Protein AF-A0A737GE85-F1 (afdb_monomer)

Structure (mmCIF, N/CA/C/O backbone):
data_AF-A0A737GE85-F1
#
_entry.id   AF-A0A737GE85-F1
#
loop_
_atom_site.group_PDB
_atom_site.id
_atom_site.type_symbol
_atom_site.label_atom_id
_atom_site.label_alt_id
_atom_site.label_comp_id
_atom_site.label_asym_id
_atom_site.label_entity_id
_atom_site.label_seq_id
_atom_site.pdbx_PDB_ins_code
_atom_site.Cartn_x
_atom_site.Cartn_y
_atom_site.Cartn_z
_atom_site.occupancy
_atom_site.B_iso_or_equiv
_atom_site.auth_seq_id
_atom_site.auth_comp_id
_atom_site.auth_asym_id
_atom_site.auth_atom_id
_atom_site.pdbx_PDB_model_num
ATOM 1 N N . SER A 1 1 ? -2.412 4.155 -21.224 1.00 55.00 1 SER A N 1
ATOM 2 C CA . SER A 1 1 ? -3.049 4.935 -20.148 1.00 55.00 1 SER A CA 1
ATOM 3 C C . SER A 1 1 ? -4.296 4.193 -19.714 1.00 55.00 1 SER A C 1
ATOM 5 O O . SER A 1 1 ? -5.110 3.860 -20.567 1.00 55.00 1 SER A O 1
ATOM 7 N N . GLY A 1 2 ? -4.387 3.845 -18.429 1.00 75.12 2 GLY A N 1
ATOM 8 C CA . GLY A 1 2 ? -5.613 3.303 -17.837 1.00 75.12 2 GLY A CA 1
ATOM 9 C C . GLY A 1 2 ? -6.662 4.404 -17.609 1.00 75.12 2 GLY A C 1
ATOM 10 O O . GLY A 1 2 ? -6.368 5.574 -17.878 1.00 75.12 2 GLY A O 1
ATOM 11 N N . PRO A 1 3 ? -7.862 4.051 -17.122 1.00 88.12 3 PRO A N 1
ATOM 12 C CA . PRO A 1 3 ? -8.964 4.996 -16.906 1.00 88.12 3 PRO A CA 1
ATOM 13 C C . PRO A 1 3 ? -8.613 6.157 -15.955 1.00 88.12 3 PRO A C 1
ATOM 15 O O . PRO A 1 3 ? -9.194 7.232 -16.062 1.00 88.12 3 PRO A O 1
ATOM 18 N N . ASP A 1 4 ? -7.618 5.971 -15.091 1.00 88.44 4 ASP A N 1
ATOM 19 C CA . ASP A 1 4 ? -7.213 6.917 -14.043 1.00 88.44 4 ASP A CA 1
ATOM 20 C C . ASP A 1 4 ? -6.238 8.004 -14.539 1.00 88.44 4 ASP A C 1
ATOM 22 O O . ASP A 1 4 ? -5.945 8.960 -13.824 1.00 88.44 4 ASP A O 1
ATOM 26 N N . GLY A 1 5 ? -5.688 7.866 -15.752 1.00 92.56 5 GLY A N 1
ATOM 27 C CA . GLY A 1 5 ? -4.765 8.849 -16.340 1.00 92.56 5 GLY A CA 1
ATOM 28 C C . GLY A 1 5 ? -3.375 8.942 -15.688 1.00 92.56 5 GLY A C 1
ATOM 29 O O . GLY A 1 5 ? -2.572 9.779 -16.097 1.00 92.56 5 GLY A O 1
ATOM 30 N N . LEU A 1 6 ? -3.061 8.087 -14.710 1.00 94.44 6 LEU A N 1
ATOM 31 C CA . LEU A 1 6 ? -1.767 8.060 -14.023 1.00 94.44 6 LEU A CA 1
ATOM 32 C C . LEU A 1 6 ? -0.683 7.351 -14.849 1.00 94.44 6 LEU A C 1
ATOM 34 O O . LEU A 1 6 ? -0.956 6.404 -15.595 1.00 94.44 6 LEU A O 1
ATOM 38 N N . ALA A 1 7 ? 0.567 7.790 -14.684 1.00 93.75 7 ALA A N 1
ATOM 39 C CA . ALA A 1 7 ? 1.723 7.067 -15.203 1.00 93.75 7 ALA A CA 1
ATOM 40 C C . ALA A 1 7 ? 2.109 5.951 -14.225 1.00 93.75 7 ALA A C 1
ATOM 42 O O . ALA A 1 7 ? 2.225 6.205 -13.026 1.00 93.75 7 ALA A O 1
ATOM 43 N N . SER A 1 8 ? 2.336 4.738 -14.732 1.00 94.19 8 SER A N 1
ATOM 44 C CA . SER A 1 8 ? 2.705 3.579 -13.919 1.00 94.19 8 SER A CA 1
ATOM 45 C C . SER A 1 8 ? 3.837 2.766 -14.543 1.00 94.19 8 SER A C 1
ATOM 47 O O . SER A 1 8 ? 3.950 2.662 -15.766 1.00 94.19 8 SER A O 1
ATOM 49 N N . ILE A 1 9 ? 4.700 2.206 -13.692 1.00 95.38 9 ILE A N 1
ATOM 50 C CA . ILE A 1 9 ? 5.804 1.313 -14.082 1.00 95.38 9 ILE A CA 1
ATOM 51 C C . ILE A 1 9 ? 5.868 0.171 -13.066 1.00 95.38 9 ILE A C 1
ATOM 53 O O . ILE A 1 9 ? 5.669 0.392 -11.876 1.00 95.38 9 ILE A O 1
ATOM 57 N N . THR A 1 10 ? 6.147 -1.049 -13.523 1.00 95.88 10 THR A N 1
ATOM 58 C CA . THR A 1 10 ? 6.398 -2.205 -12.648 1.00 95.88 10 THR A CA 1
ATOM 59 C C . THR A 1 10 ? 7.768 -2.794 -12.963 1.00 95.88 10 THR A C 1
ATOM 61 O O . THR A 1 10 ? 8.064 -3.080 -14.123 1.00 95.88 10 THR A O 1
ATOM 64 N N . LEU A 1 11 ? 8.598 -2.969 -11.936 1.00 95.88 11 LEU A N 1
ATOM 65 C CA . LEU A 1 11 ? 9.946 -3.522 -12.021 1.00 95.88 11 LEU A CA 1
ATOM 66 C C . LEU A 1 11 ? 10.033 -4.797 -11.159 1.00 95.88 11 LEU A C 1
ATOM 68 O O . LEU A 1 11 ? 9.979 -4.692 -9.932 1.00 95.88 11 LEU A O 1
ATOM 72 N N . PRO A 1 12 ? 10.158 -5.997 -11.757 1.00 93.88 12 PRO A N 1
ATOM 73 C CA . PRO A 1 12 ? 10.250 -7.242 -10.998 1.00 93.88 12 PRO A CA 1
ATOM 74 C C . PRO A 1 12 ? 11.559 -7.321 -10.204 1.00 93.88 12 PRO A C 1
ATOM 76 O O . PRO A 1 12 ? 12.615 -6.906 -10.687 1.00 93.88 12 PRO A O 1
ATOM 79 N N . LEU A 1 13 ? 11.496 -7.885 -8.995 1.00 93.31 13 LEU A N 1
ATOM 80 C CA . LEU A 1 13 ? 12.690 -8.139 -8.192 1.00 93.31 13 LEU A CA 1
ATOM 81 C C . LEU A 1 13 ? 13.339 -9.476 -8.590 1.00 93.31 13 LEU A C 1
ATOM 83 O O . LEU A 1 13 ? 12.625 -10.442 -8.868 1.00 93.31 13 LEU A O 1
ATOM 87 N N . PRO A 1 14 ? 14.682 -9.572 -8.597 1.00 92.75 14 PRO A N 1
ATOM 88 C CA . PRO A 1 14 ? 15.391 -10.804 -8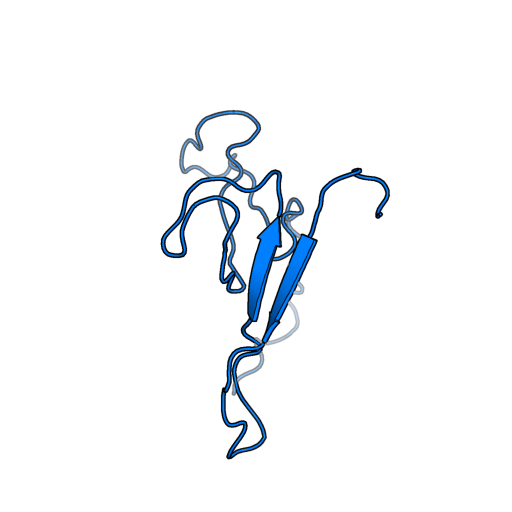.929 1.00 92.75 14 PRO A CA 1
ATOM 89 C C . PRO A 1 14 ? 15.327 -11.804 -7.761 1.00 92.75 14 PRO A C 1
ATOM 91 O O . PRO A 1 14 ? 16.290 -11.973 -7.017 1.00 92.75 14 PRO A O 1
ATOM 94 N N . ILE A 1 15 ? 14.173 -12.450 -7.586 1.00 91.00 15 ILE A N 1
ATOM 95 C CA . ILE A 1 15 ? 13.921 -13.447 -6.537 1.00 91.00 15 ILE A CA 1
ATOM 96 C C . ILE A 1 15 ? 13.969 -14.842 -7.162 1.00 91.00 15 ILE A C 1
ATOM 98 O O . ILE A 1 15 ? 13.223 -15.143 -8.095 1.00 91.00 15 ILE A O 1
ATOM 102 N N . SER A 1 16 ? 14.847 -15.708 -6.653 1.00 90.25 16 SER A N 1
ATOM 103 C CA . SER A 1 16 ? 14.933 -17.099 -7.096 1.00 90.25 16 SER A CA 1
ATOM 104 C C . SER A 1 16 ? 13.768 -17.920 -6.532 1.00 90.25 16 SER A C 1
ATOM 106 O O . SER A 1 16 ? 13.524 -17.961 -5.330 1.00 90.25 16 SER A O 1
ATOM 108 N N . ALA A 1 17 ? 13.049 -18.628 -7.404 1.00 88.06 17 ALA A N 1
ATOM 109 C CA . ALA A 1 17 ? 11.923 -19.482 -7.028 1.00 88.06 17 ALA A CA 1
ATOM 110 C C . ALA A 1 17 ? 12.348 -20.908 -6.628 1.00 88.06 17 ALA A C 1
ATOM 112 O O . ALA A 1 17 ? 11.605 -21.843 -6.884 1.00 88.06 17 ALA A O 1
ATOM 113 N N . GLU A 1 18 ? 13.539 -21.097 -6.049 1.00 86.12 18 GLU A N 1
ATOM 114 C CA . GLU A 1 18 ? 14.288 -22.371 -5.954 1.00 86.12 18 GLU A CA 1
ATOM 115 C C . GLU A 1 18 ? 13.449 -23.638 -5.713 1.00 86.12 18 GLU A C 1
ATOM 117 O O . GLU A 1 18 ? 13.686 -24.667 -6.341 1.00 86.12 18 GLU A O 1
ATOM 122 N N . ARG A 1 19 ? 12.461 -23.571 -4.814 1.00 88.50 19 ARG A N 1
ATOM 123 C CA . ARG A 1 19 ? 11.599 -24.704 -4.429 1.00 88.50 19 ARG A CA 1
ATOM 124 C C . ARG A 1 19 ? 10.180 -24.639 -5.009 1.00 88.50 19 ARG A C 1
ATOM 126 O O . ARG A 1 19 ? 9.269 -25.247 -4.462 1.00 88.50 19 ARG A O 1
ATOM 133 N N . GLY A 1 20 ? 9.974 -23.880 -6.080 1.00 88.62 20 GLY A N 1
ATOM 134 C CA . GLY A 1 20 ? 8.671 -23.651 -6.714 1.00 88.62 20 GLY A CA 1
ATOM 135 C C . GLY A 1 20 ? 7.755 -22.681 -5.960 1.00 88.62 20 GLY A C 1
ATOM 136 O O . GLY A 1 20 ? 6.647 -22.421 -6.417 1.00 88.62 20 GLY A O 1
ATOM 137 N N . PHE A 1 21 ? 8.206 -22.126 -4.833 1.00 88.38 21 PHE A N 1
ATOM 138 C CA . PHE A 1 21 ? 7.455 -21.173 -4.024 1.00 88.38 21 PHE A CA 1
ATOM 139 C C . PHE A 1 21 ? 8.363 -20.016 -3.609 1.00 88.38 21 PHE A C 1
ATOM 141 O O . PHE A 1 21 ? 9.335 -20.206 -2.879 1.00 88.38 21 PHE A O 1
ATOM 148 N N . ALA A 1 22 ? 8.044 -18.823 -4.098 1.00 90.31 22 ALA A N 1
ATOM 149 C CA . ALA A 1 22 ? 8.715 -17.579 -3.754 1.00 90.31 22 ALA A CA 1
ATOM 150 C C . ALA A 1 22 ? 7.692 -16.438 -3.736 1.00 90.31 22 ALA A C 1
ATOM 152 O O . ALA A 1 22 ? 6.679 -16.509 -4.439 1.00 90.31 22 ALA A O 1
ATOM 153 N N . PRO A 1 23 ? 7.929 -15.386 -2.940 1.00 89.69 23 PRO A N 1
ATOM 154 C CA . PRO A 1 23 ? 7.034 -14.246 -2.903 1.00 89.69 23 PRO A CA 1
ATOM 155 C C . PRO A 1 23 ? 7.087 -13.496 -4.239 1.00 89.69 23 PRO A C 1
ATOM 157 O O . PRO A 1 23 ? 8.160 -13.150 -4.736 1.00 89.69 23 PRO A O 1
ATOM 160 N N . ALA A 1 24 ? 5.917 -13.224 -4.812 1.00 89.00 24 ALA A N 1
ATOM 161 C CA . ALA A 1 24 ? 5.797 -12.387 -5.996 1.00 89.00 24 ALA A CA 1
ATOM 162 C C . ALA A 1 24 ? 5.926 -10.912 -5.584 1.00 89.00 24 ALA A C 1
ATOM 164 O O . ALA A 1 24 ? 4.940 -10.284 -5.205 1.00 89.00 24 ALA A O 1
ATOM 165 N N . LEU A 1 25 ? 7.150 -10.377 -5.614 1.00 92.94 2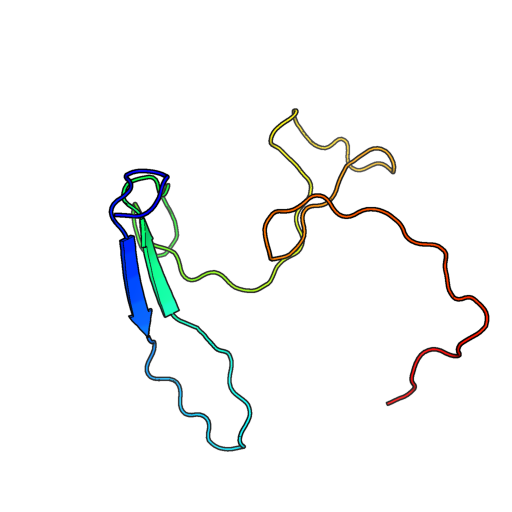5 LEU A N 1
ATOM 166 C CA . LEU A 1 25 ? 7.435 -8.980 -5.279 1.00 92.94 25 LEU A CA 1
ATOM 167 C C . LEU A 1 25 ? 7.941 -8.208 -6.498 1.00 92.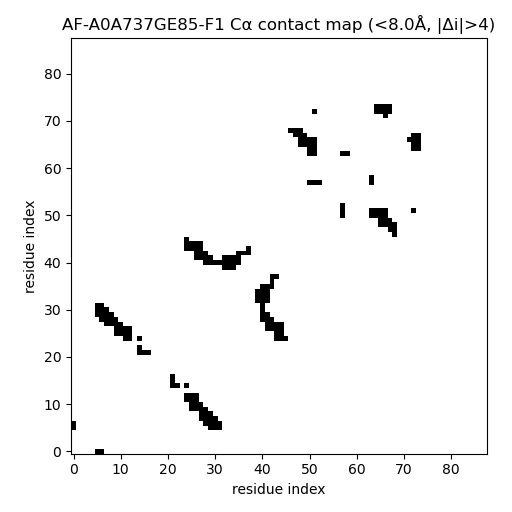94 25 LEU A C 1
ATOM 169 O O . LEU A 1 25 ? 8.768 -8.691 -7.276 1.00 92.94 25 LEU A O 1
ATOM 173 N N . ALA A 1 26 ? 7.480 -6.969 -6.616 1.00 95.25 26 ALA A N 1
ATOM 174 C CA .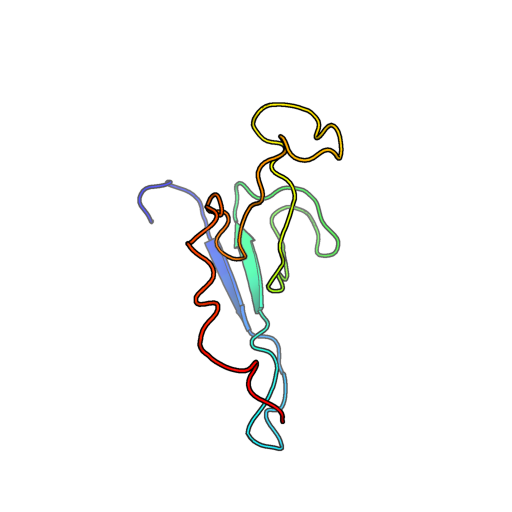 ALA A 1 26 ? 7.925 -6.014 -7.615 1.00 95.25 26 ALA A CA 1
ATOM 175 C C . ALA A 1 26 ? 7.906 -4.598 -7.029 1.00 95.25 26 ALA A C 1
ATOM 177 O O . ALA A 1 26 ? 7.147 -4.291 -6.108 1.00 95.25 26 ALA A O 1
ATOM 178 N N . LEU A 1 27 ? 8.744 -3.728 -7.585 1.00 96.31 27 LEU A N 1
ATOM 179 C CA . LEU A 1 27 ? 8.652 -2.294 -7.363 1.00 96.31 27 LEU A CA 1
ATOM 180 C C . LEU A 1 27 ? 7.609 -1.709 -8.311 1.00 96.31 27 LEU A C 1
ATOM 182 O O . LEU A 1 27 ? 7.722 -1.833 -9.530 1.00 96.31 27 LEU A O 1
ATOM 186 N N . HIS A 1 28 ? 6.619 -1.039 -7.743 1.00 95.94 28 HIS A N 1
ATOM 187 C CA . HIS A 1 28 ? 5.564 -0.348 -8.461 1.00 95.94 28 HIS A CA 1
ATOM 188 C C . HIS A 1 28 ? 5.766 1.154 -8.330 1.00 95.94 28 HIS A C 1
ATOM 190 O O . HIS A 1 28 ? 5.844 1.682 -7.219 1.00 95.94 28 HIS A O 1
ATOM 196 N N . TYR A 1 29 ? 5.817 1.833 -9.469 1.00 96.00 29 TYR A N 1
ATOM 197 C CA . TYR A 1 29 ? 5.747 3.279 -9.557 1.00 96.00 29 TYR A CA 1
ATOM 198 C C . TYR A 1 29 ? 4.345 3.714 -9.978 1.00 96.00 29 TYR A C 1
ATOM 200 O O . TYR A 1 29 ? 3.780 3.150 -10.918 1.00 96.00 29 TYR A O 1
ATOM 208 N N . SER A 1 30 ? 3.822 4.753 -9.333 1.00 95.69 30 SER A N 1
ATOM 209 C CA . SER A 1 30 ? 2.651 5.509 -9.774 1.00 95.69 30 SER A CA 1
ATOM 210 C C . SER A 1 30 ? 2.912 6.999 -9.588 1.00 95.69 30 SER A C 1
ATOM 212 O O . SER A 1 30 ? 3.354 7.420 -8.517 1.00 95.69 30 SER A O 1
ATOM 214 N N . SER A 1 31 ? 2.591 7.821 -10.591 1.00 95.00 31 SER A N 1
ATOM 215 C CA . SER A 1 31 ? 2.729 9.282 -10.487 1.00 95.00 31 SER A CA 1
ATOM 216 C C . SER A 1 31 ? 1.839 9.903 -9.405 1.00 95.00 31 SER A C 1
ATOM 218 O O . SER A 1 31 ? 2.123 11.005 -8.948 1.00 95.00 31 SER A O 1
ATOM 220 N N . GLY A 1 32 ? 0.767 9.213 -9.002 1.00 94.56 32 GLY A N 1
ATOM 221 C CA . GLY A 1 32 ? -0.097 9.605 -7.883 1.00 94.56 32 GLY A CA 1
ATOM 222 C C . GLY A 1 32 ? 0.315 9.002 -6.535 1.00 94.56 32 GLY A C 1
ATOM 223 O O . GLY A 1 32 ? -0.378 9.210 -5.542 1.00 94.56 32 GLY A O 1
ATOM 224 N N . GLY A 1 33 ? 1.398 8.220 -6.489 1.00 93.06 33 GLY A N 1
ATOM 225 C CA . GLY A 1 33 ? 1.861 7.558 -5.273 1.00 93.06 33 GLY A CA 1
ATOM 226 C C . GLY A 1 33 ? 2.496 8.527 -4.271 1.00 93.06 33 GLY A C 1
ATOM 227 O O . GLY A 1 33 ? 3.168 9.488 -4.641 1.00 93.06 33 GLY A O 1
ATOM 228 N N . GLY A 1 34 ? 2.297 8.249 -2.981 1.00 94.62 34 GLY A N 1
ATOM 229 C CA . GLY A 1 34 ? 2.878 9.022 -1.883 1.00 94.62 34 GLY A CA 1
ATOM 230 C C . GLY A 1 34 ? 4.365 8.738 -1.641 1.00 94.62 34 GLY A C 1
ATOM 231 O O . GLY A 1 34 ? 5.037 8.066 -2.422 1.00 94.62 34 GLY A O 1
ATOM 232 N N . ASN A 1 35 ? 4.885 9.259 -0.527 1.00 96.19 35 ASN A N 1
ATOM 233 C CA . ASN A 1 35 ? 6.231 8.938 -0.056 1.00 96.19 35 ASN A CA 1
ATOM 234 C C . ASN A 1 35 ? 6.246 7.598 0.695 1.00 96.19 35 ASN A C 1
ATOM 236 O O . ASN A 1 35 ? 5.308 7.286 1.428 1.00 96.19 35 ASN A O 1
ATOM 240 N N . GLY A 1 36 ? 7.332 6.842 0.557 1.00 93.81 36 GLY A N 1
ATOM 241 C CA . GLY A 1 36 ? 7.509 5.556 1.218 1.00 93.81 36 GLY A CA 1
ATOM 242 C C . GLY A 1 36 ? 8.976 5.124 1.279 1.00 93.81 36 GLY A C 1
ATOM 243 O O . GLY A 1 36 ? 9.862 5.865 0.848 1.00 93.81 36 GLY A O 1
ATOM 244 N N . PRO A 1 37 ? 9.257 3.910 1.786 1.00 95.62 37 PRO A N 1
ATOM 245 C CA . PRO A 1 37 ? 10.624 3.408 1.971 1.00 95.62 37 PRO A CA 1
ATOM 246 C C . PRO A 1 37 ? 11.465 3.339 0.688 1.00 95.62 37 PRO A C 1
ATOM 248 O O . PRO A 1 37 ? 12.689 3.352 0.756 1.00 95.62 37 PRO A O 1
ATOM 251 N N . PHE A 1 38 ? 10.814 3.275 -0.475 1.00 95.81 38 PHE A N 1
ATOM 252 C CA . PHE A 1 38 ? 11.457 3.193 -1.789 1.00 95.81 38 PHE A CA 1
ATOM 253 C C . PHE A 1 38 ? 11.497 4.542 -2.527 1.00 95.81 38 PHE A C 1
ATOM 255 O O . PHE A 1 38 ? 11.901 4.598 -3.685 1.00 95.81 38 PHE A O 1
ATOM 262 N N . GLY A 1 39 ? 11.103 5.630 -1.857 1.00 96.50 39 GLY A N 1
ATOM 263 C CA . GLY A 1 39 ? 11.010 6.972 -2.425 1.00 96.50 39 GLY A CA 1
ATOM 264 C C . GLY A 1 39 ? 9.594 7.352 -2.864 1.00 96.50 39 GLY A C 1
ATOM 265 O O . GLY A 1 39 ? 8.648 6.575 -2.767 1.00 96.50 39 GLY A O 1
ATOM 266 N N . VAL A 1 40 ? 9.446 8.590 -3.337 1.00 97.06 40 VAL A N 1
ATOM 267 C CA . VAL A 1 40 ? 8.152 9.146 -3.762 1.00 97.06 40 VAL A CA 1
ATOM 268 C C . VAL A 1 40 ? 7.649 8.449 -5.022 1.00 97.06 40 VAL A C 1
ATOM 270 O O . VAL A 1 40 ? 8.390 8.293 -5.993 1.00 97.06 40 VAL A O 1
ATOM 273 N N . GLY A 1 41 ? 6.380 8.046 -5.005 1.00 96.44 41 GLY A N 1
ATOM 274 C CA . GLY A 1 41 ? 5.732 7.347 -6.110 1.00 96.44 41 GLY A CA 1
ATOM 275 C C . GLY A 1 41 ? 6.094 5.866 -6.206 1.00 96.44 41 GLY A C 1
ATOM 276 O O . GLY A 1 41 ? 5.438 5.157 -6.960 1.00 96.44 41 GLY A O 1
ATOM 277 N N . TRP A 1 42 ? 7.085 5.386 -5.446 1.00 97.12 42 TRP A N 1
ATOM 278 C CA . TRP A 1 42 ? 7.551 4.001 -5.460 1.00 97.12 42 TRP A CA 1
ATOM 279 C C . TRP A 1 42 ? 7.037 3.210 -4.259 1.00 97.12 42 TRP A C 1
ATOM 281 O O . TRP A 1 42 ? 7.036 3.677 -3.121 1.00 97.12 42 TRP A O 1
ATOM 291 N N . SER A 1 43 ? 6.652 1.963 -4.503 1.00 95.81 43 SER A N 1
ATOM 292 C CA . SER A 1 43 ? 6.198 1.035 -3.471 1.00 95.81 43 SER A CA 1
ATOM 293 C C . SER A 1 43 ? 6.588 -0.402 -3.812 1.00 95.81 43 SER A C 1
ATOM 295 O O . SER A 1 43 ? 6.711 -0.760 -4.978 1.00 95.81 43 S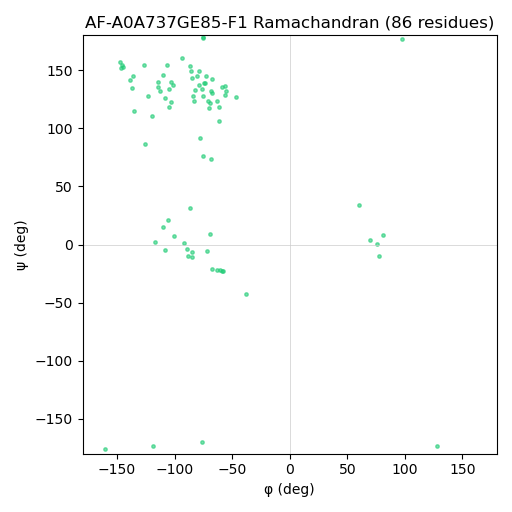ER A O 1
ATOM 297 N N . CYS A 1 44 ? 6.779 -1.234 -2.792 1.00 94.75 44 CYS A N 1
ATOM 298 C CA . CYS A 1 44 ? 6.880 -2.687 -2.915 1.00 94.75 44 CYS A CA 1
ATOM 299 C C . CYS A 1 44 ? 5.832 -3.263 -1.964 1.00 94.75 44 CYS A C 1
ATOM 301 O O . CYS A 1 44 ? 6.104 -3.457 -0.778 1.00 94.75 44 CYS A O 1
ATOM 303 N N . ALA A 1 45 ? 4.600 -3.401 -2.451 1.00 82.69 45 ALA A N 1
ATOM 304 C CA . ALA A 1 45 ? 3.475 -3.792 -1.615 1.00 82.69 45 ALA A CA 1
ATOM 305 C C . ALA A 1 45 ? 3.476 -5.304 -1.359 1.00 82.69 45 ALA A C 1
ATOM 307 O O . ALA A 1 45 ? 3.695 -6.111 -2.260 1.00 82.69 45 ALA A O 1
ATOM 308 N N . THR A 1 46 ? 3.195 -5.675 -0.115 1.00 89.19 46 THR A N 1
ATOM 309 C CA . THR A 1 46 ? 2.876 -7.044 0.294 1.00 89.19 46 THR A CA 1
ATOM 310 C C . THR A 1 46 ? 1.383 -7.139 0.584 1.00 89.19 46 THR A C 1
ATOM 312 O O . THR A 1 46 ? 0.771 -6.144 0.978 1.00 89.19 46 THR A O 1
ATOM 315 N N . MET A 1 47 ? 0.795 -8.332 0.464 1.00 92.19 47 MET A N 1
ATOM 316 C CA . MET A 1 47 ? -0.588 -8.545 0.902 1.00 92.19 47 MET A CA 1
ATOM 317 C C . MET A 1 47 ? -0.737 -8.153 2.375 1.00 92.19 47 MET A C 1
ATOM 319 O O . MET A 1 47 ? 0.049 -8.584 3.220 1.00 92.19 47 MET A O 1
ATOM 323 N N . SER A 1 48 ? -1.727 -7.318 2.675 1.00 94.56 48 SER A N 1
ATOM 324 C CA . SER A 1 48 ? -1.990 -6.826 4.025 1.00 94.56 48 SER A CA 1
ATOM 325 C C . SER A 1 48 ? -3.484 -6.598 4.228 1.00 94.56 48 SER A C 1
ATOM 327 O O . SER A 1 48 ? -4.225 -6.431 3.265 1.00 94.56 48 SER A O 1
ATOM 329 N N . ILE A 1 49 ? -3.912 -6.618 5.487 1.00 96.38 49 ILE A N 1
ATOM 330 C CA . ILE A 1 49 ? -5.240 -6.172 5.909 1.00 96.38 49 ILE A CA 1
ATOM 331 C C . ILE A 1 49 ? -5.028 -4.912 6.742 1.00 96.38 49 ILE A C 1
ATOM 333 O O . ILE A 1 49 ? -4.171 -4.895 7.631 1.00 96.38 49 ILE A O 1
ATOM 337 N N . ALA A 1 50 ? -5.796 -3.865 6.462 1.00 96.00 50 ALA A N 1
ATOM 338 C CA . ALA A 1 50 ? -5.690 -2.579 7.147 1.00 96.00 50 ALA A CA 1
ATOM 339 C C . ALA A 1 50 ? -7.049 -2.137 7.698 1.00 96.00 50 ALA A C 1
ATOM 341 O O . ALA A 1 50 ? -8.089 -2.507 7.166 1.00 96.00 50 ALA A O 1
ATOM 342 N N . ARG A 1 51 ? -7.065 -1.311 8.749 1.00 97.19 51 ARG A N 1
ATOM 343 C CA . ARG A 1 51 ? -8.288 -0.591 9.146 1.00 97.19 51 ARG A CA 1
ATOM 344 C C . ARG A 1 51 ? -8.532 0.554 8.168 1.00 97.19 51 ARG A C 1
ATOM 346 O O . ARG A 1 51 ? -7.584 1.238 7.774 1.00 97.19 51 ARG A O 1
ATOM 353 N N . ARG A 1 52 ? -9.786 0.783 7.782 1.00 97.06 52 ARG A N 1
ATOM 354 C CA . ARG A 1 52 ? -10.152 1.848 6.846 1.00 97.06 52 ARG A CA 1
ATOM 355 C C . ARG A 1 52 ? -9.954 3.217 7.494 1.00 97.06 52 ARG A C 1
ATOM 357 O O . ARG A 1 52 ? -10.582 3.535 8.494 1.00 97.06 52 ARG A O 1
ATOM 364 N N . THR A 1 53 ? -9.125 4.055 6.879 1.00 96.88 53 THR A N 1
ATOM 365 C CA . THR A 1 53 ? -8.855 5.430 7.342 1.00 96.88 53 THR A CA 1
ATOM 366 C C . THR A 1 53 ? -9.468 6.506 6.443 1.00 96.88 53 THR A C 1
ATOM 368 O O . THR A 1 53 ? -9.421 7.691 6.764 1.00 96.88 53 THR A O 1
ATOM 371 N N . SER A 1 54 ? -10.079 6.125 5.315 1.00 95.44 54 SER A N 1
ATOM 372 C CA . SER A 1 54 ? -10.631 7.079 4.343 1.00 95.44 54 SER A CA 1
ATOM 373 C C . SER A 1 54 ? -11.838 7.868 4.868 1.00 95.44 54 SER A C 1
ATOM 375 O O . SER A 1 54 ? -12.152 8.918 4.322 1.00 95.44 54 SER A O 1
ATOM 377 N N . HIS A 1 55 ? -12.532 7.362 5.894 1.00 93.81 55 HIS A N 1
ATOM 378 C CA . HIS A 1 55 ? -13.731 7.974 6.492 1.00 93.81 55 HIS A CA 1
ATOM 379 C C . HIS A 1 55 ? -13.493 8.527 7.906 1.00 93.81 55 HIS A C 1
ATOM 381 O O . HIS A 1 55 ? -14.443 8.824 8.627 1.00 93.81 55 HIS A O 1
ATOM 387 N N . GLY A 1 56 ? -12.233 8.681 8.309 1.00 94.81 56 GLY A N 1
ATOM 388 C CA . GLY A 1 56 ? -11.867 9.155 9.637 1.00 94.81 56 GLY A CA 1
ATOM 389 C C . GLY A 1 56 ? -10.869 8.235 10.322 1.00 94.81 56 GLY A C 1
ATOM 390 O O . GLY A 1 56 ? -10.327 7.306 9.727 1.00 94.81 56 GLY A O 1
ATOM 391 N N . VAL A 1 57 ? -10.599 8.534 11.589 1.00 96.94 57 VAL A N 1
ATOM 392 C CA . VAL A 1 57 ? -9.640 7.778 12.396 1.00 96.94 57 VAL A CA 1
ATOM 393 C C . VAL A 1 57 ? -10.337 6.544 12.984 1.00 96.94 57 VAL A C 1
ATOM 395 O O . VAL A 1 57 ? -11.375 6.715 13.626 1.00 96.94 57 VAL A O 1
ATOM 398 N N . PRO A 1 58 ? -9.778 5.330 12.810 1.00 97.12 58 PRO A N 1
ATOM 399 C CA . PRO A 1 58 ? -10.295 4.121 13.445 1.00 97.12 58 PRO A CA 1
ATOM 400 C C . PRO A 1 58 ? -10.360 4.268 14.967 1.00 97.12 58 PRO A C 1
ATOM 402 O O . PRO A 1 58 ? -9.413 4.760 15.590 1.00 97.12 58 PRO A O 1
ATOM 405 N N . GLN A 1 59 ? -11.464 3.829 15.569 1.00 97.12 59 GLN A N 1
ATOM 406 C CA . GLN A 1 59 ? -11.663 3.883 17.023 1.00 97.12 59 GLN A CA 1
ATOM 407 C C . GLN A 1 59 ? -11.158 2.627 17.740 1.00 97.12 59 GLN A C 1
ATOM 409 O O . GLN A 1 59 ? -11.171 2.575 18.969 1.00 97.12 59 GLN A O 1
ATOM 414 N N . TYR A 1 60 ? -10.696 1.629 16.986 1.00 95.56 60 TYR A N 1
ATOM 415 C CA . TYR A 1 60 ? -10.215 0.341 17.479 1.00 95.56 60 TYR A CA 1
ATOM 416 C C . TYR A 1 60 ? -11.274 -0.456 18.252 1.00 95.56 60 TYR A C 1
ATOM 418 O O . TYR A 1 60 ? -10.953 -1.195 19.180 1.00 95.56 60 TYR A O 1
ATOM 426 N N . ASN A 1 61 ? -12.534 -0.338 17.840 1.00 94.75 61 ASN A N 1
ATOM 427 C CA . ASN A 1 61 ? -13.653 -1.141 18.333 1.00 94.75 61 ASN A CA 1
ATOM 428 C C . ASN A 1 61 ? -14.284 -1.947 17.177 1.00 94.75 61 ASN A C 1
ATOM 430 O O . ASN A 1 61 ? -13.768 -1.944 16.055 1.00 94.75 61 ASN A O 1
ATOM 434 N N . ASP A 1 62 ? -15.396 -2.627 17.455 1.00 92.06 62 ASP A N 1
ATOM 435 C CA . ASP A 1 62 ? -16.094 -3.494 16.494 1.00 92.06 62 ASP A CA 1
ATOM 436 C C . ASP A 1 62 ? -16.828 -2.729 15.376 1.00 92.06 62 ASP A C 1
ATOM 438 O O . ASP A 1 62 ? -17.370 -3.349 14.466 1.00 92.06 62 ASP A O 1
ATOM 442 N N . SER A 1 63 ? -16.866 -1.392 15.428 1.00 92.50 63 SER A N 1
ATOM 443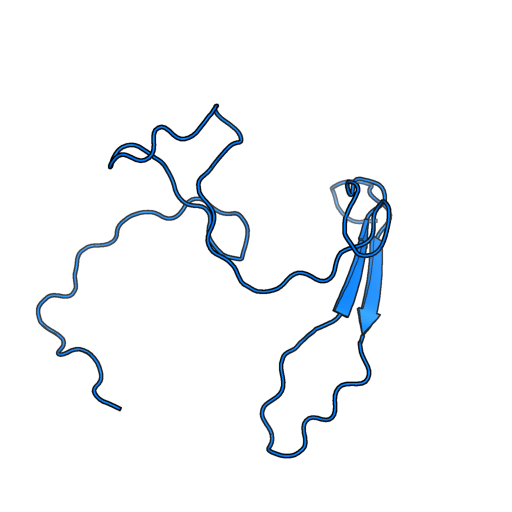 C CA . SER A 1 63 ? -17.490 -0.567 14.381 1.00 92.50 63 SER A CA 1
ATOM 444 C C . SER A 1 63 ? -16.539 -0.185 13.245 1.00 92.50 63 SER A C 1
ATOM 446 O O . SER A 1 63 ? -16.986 0.350 12.232 1.00 92.50 63 SER A O 1
ATOM 448 N N . ASP A 1 64 ? -15.238 -0.444 13.398 1.00 94.94 64 ASP A N 1
ATOM 449 C CA . ASP A 1 64 ? -14.259 -0.129 12.363 1.00 94.94 64 ASP A CA 1
ATOM 450 C C . ASP A 1 64 ? -14.365 -1.098 11.179 1.00 94.94 64 ASP A C 1
ATOM 452 O O . ASP A 1 64 ? -14.452 -2.316 11.336 1.00 94.94 64 ASP A O 1
ATOM 456 N N . GLU A 1 65 ? -14.251 -0.548 9.974 1.00 96.25 65 GLU A N 1
ATOM 457 C CA . GLU A 1 65 ? -14.180 -1.325 8.741 1.00 96.25 65 GLU A CA 1
ATOM 458 C C . GLU A 1 65 ? -12.737 -1.753 8.440 1.00 96.25 65 GLU A C 1
ATOM 460 O O . GLU A 1 65 ? -11.771 -1.032 8.724 1.00 96.25 65 GLU A O 1
ATOM 465 N N . PHE A 1 66 ? -12.590 -2.910 7.798 1.00 96.69 66 PHE A N 1
ATOM 466 C CA . PHE A 1 66 ? -11.303 -3.427 7.338 1.00 96.69 66 PHE A CA 1
ATOM 467 C C . PHE A 1 66 ? -11.219 -3.389 5.816 1.00 96.69 66 PHE A C 1
ATOM 469 O O . PHE A 1 66 ? -12.215 -3.594 5.127 1.00 96.69 66 PHE A O 1
ATOM 476 N N . LEU A 1 67 ? -10.017 -3.147 5.307 1.00 97.25 67 LEU A N 1
ATOM 477 C CA . LEU A 1 67 ? -9.666 -3.228 3.898 1.00 97.25 67 LEU A CA 1
ATOM 478 C C . LEU A 1 67 ? -8.858 -4.501 3.647 1.00 97.25 67 LEU A C 1
ATOM 480 O O . LEU A 1 67 ? -7.931 -4.804 4.408 1.00 97.25 67 LEU A O 1
ATOM 484 N N . GLY A 1 68 ? -9.215 -5.229 2.593 1.00 96.44 68 GLY A N 1
ATOM 485 C CA . GLY A 1 68 ? -8.488 -6.398 2.117 1.00 96.44 68 GLY A CA 1
ATOM 486 C C . GLY A 1 68 ? -7.189 -6.040 1.383 1.00 96.44 68 GLY A C 1
ATOM 487 O O . GLY A 1 68 ? -6.874 -4.860 1.203 1.00 96.44 68 GLY A O 1
ATOM 488 N N . PRO A 1 69 ? -6.429 -7.051 0.921 1.00 94.12 69 PRO A N 1
ATOM 489 C CA . PRO A 1 69 ? -5.197 -6.843 0.151 1.00 94.12 69 PRO A CA 1
ATOM 490 C C . PRO A 1 69 ? -5.383 -6.093 -1.176 1.00 94.12 69 PRO A C 1
ATOM 492 O O . PRO A 1 69 ? -4.423 -5.538 -1.704 1.00 94.12 69 PRO A O 1
ATOM 495 N N . ASP A 1 70 ? -6.597 -6.095 -1.714 1.00 93.00 70 ASP A N 1
ATOM 496 C CA . ASP A 1 70 ? -7.042 -5.360 -2.902 1.00 93.00 70 ASP A CA 1
ATOM 497 C C . ASP A 1 70 ? -7.479 -3.916 -2.598 1.00 93.00 70 ASP A C 1
ATOM 499 O O . ASP A 1 70 ? -7.724 -3.134 -3.516 1.00 93.00 70 ASP A O 1
ATOM 503 N N . GLY A 1 71 ? -7.544 -3.540 -1.318 1.00 93.25 71 GLY A N 1
ATOM 504 C CA . GLY A 1 71 ? -8.041 -2.244 -0.871 1.00 93.25 71 GLY A CA 1
ATOM 505 C C . GLY A 1 71 ? -9.567 -2.149 -0.801 1.00 93.25 71 GLY A C 1
ATOM 506 O O . GLY A 1 71 ? -10.076 -1.052 -0.557 1.00 93.25 71 GLY A O 1
ATOM 507 N N . GLU A 1 72 ? -10.301 -3.252 -0.980 1.00 96.50 72 GLU A N 1
ATOM 508 C CA . GLU A 1 72 ? -11.763 -3.275 -0.869 1.00 96.50 72 GLU A CA 1
ATOM 509 C C . GLU A 1 72 ? -12.234 -3.507 0.570 1.00 96.50 72 GLU A C 1
ATOM 511 O O . GLU A 1 72 ? -11.531 -4.097 1.392 1.00 96.50 72 GLU A O 1
ATOM 516 N N . VAL A 1 73 ? -13.443 -3.032 0.894 1.00 96.50 73 VAL A N 1
ATOM 517 C CA . VAL A 1 73 ? -14.028 -3.200 2.231 1.00 96.50 73 VAL A CA 1
ATOM 518 C C . VAL A 1 73 ? -14.412 -4.660 2.452 1.00 96.50 73 VAL A C 1
ATOM 520 O O . VAL A 1 73 ? -15.219 -5.226 1.716 1.00 96.50 73 VAL A O 1
ATOM 523 N N . LEU A 1 74 ? -13.870 -5.254 3.512 1.00 95.56 74 LEU A N 1
ATOM 524 C CA . LEU A 1 74 ? -14.212 -6.604 3.937 1.00 95.56 74 LEU A CA 1
ATOM 525 C C . LEU A 1 74 ? -15.571 -6.611 4.638 1.00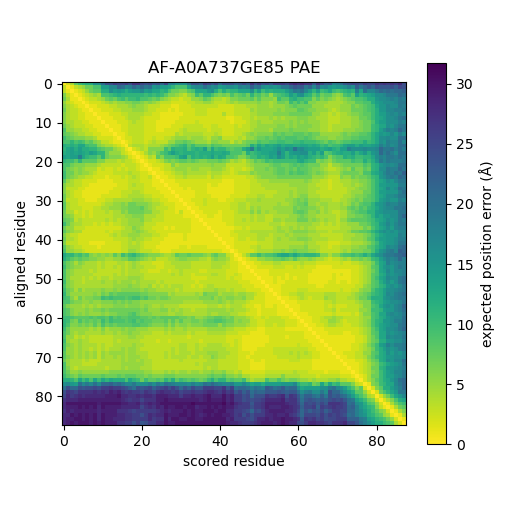 95.56 74 LEU A C 1
ATOM 527 O O . LEU A 1 74 ? -15.829 -5.814 5.539 1.00 95.56 74 LEU A O 1
ATOM 531 N N . VAL A 1 75 ? -16.415 -7.568 4.256 1.00 94.25 75 VAL A N 1
ATOM 532 C CA . VAL A 1 75 ? -17.731 -7.791 4.862 1.00 94.25 75 VAL A CA 1
ATOM 533 C C . VAL A 1 75 ? -17.727 -9.138 5.568 1.00 94.25 75 VAL A C 1
ATOM 535 O O . VAL A 1 75 ? -17.250 -10.137 5.029 1.00 94.25 75 VAL A O 1
ATOM 538 N N . GLN A 1 76 ? -18.274 -9.175 6.781 1.00 89.69 76 GLN A N 1
ATOM 539 C CA . GLN A 1 76 ? -18.428 -10.418 7.522 1.00 89.69 76 GLN A CA 1
ATOM 540 C C . GLN A 1 76 ? -19.378 -11.360 6.775 1.00 89.69 76 GLN A C 1
ATOM 542 O O . GLN A 1 76 ? -20.531 -11.023 6.505 1.00 89.69 76 GLN A O 1
ATOM 547 N N . THR A 1 77 ? -18.905 -12.562 6.471 1.00 88.94 77 THR A N 1
ATOM 548 C CA . THR A 1 77 ? -19.745 -13.640 5.951 1.00 88.94 77 THR A CA 1
ATOM 549 C C . THR A 1 77 ? -20.237 -14.520 7.097 1.00 88.94 77 THR A C 1
ATOM 551 O O . THR A 1 77 ? -19.685 -14.510 8.202 1.00 88.94 77 THR A O 1
ATOM 554 N N . LEU A 1 78 ? -21.312 -15.275 6.853 1.00 83.69 78 LEU A N 1
ATOM 555 C CA . LEU A 1 78 ? -21.768 -16.286 7.802 1.00 83.69 78 LEU A CA 1
ATOM 556 C C . LEU A 1 78 ? -20.613 -17.246 8.087 1.00 83.69 78 LEU A C 1
ATOM 558 O O . LEU A 1 78 ? -19.966 -17.742 7.165 1.00 83.69 78 LEU A O 1
ATOM 562 N N . SER A 1 79 ? -20.367 -17.519 9.367 1.00 66.31 79 SER A N 1
ATOM 563 C CA . SER A 1 79 ? -19.457 -18.592 9.738 1.00 66.31 79 SER A CA 1
ATOM 564 C C . SER A 1 79 ? -20.040 -19.892 9.192 1.00 66.31 79 SER A C 1
ATOM 566 O O . SER A 1 79 ? -21.145 -20.282 9.576 1.00 66.31 79 SER A O 1
ATOM 56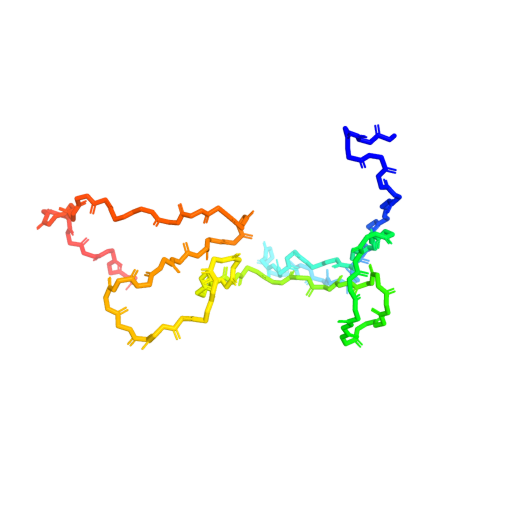8 N N . THR A 1 80 ? -19.320 -20.569 8.299 1.00 62.06 80 THR A N 1
ATOM 569 C CA . THR A 1 80 ? -19.572 -21.984 8.008 1.00 62.06 80 THR A CA 1
ATOM 570 C C . THR A 1 80 ? -19.171 -22.770 9.254 1.00 62.06 80 THR A C 1
ATOM 572 O O . THR A 1 80 ? -18.117 -23.392 9.305 1.00 62.06 80 THR A O 1
ATOM 575 N N . GLY A 1 81 ? -19.990 -22.688 10.300 1.00 55.44 81 GLY A N 1
ATOM 576 C CA . GLY A 1 81 ? -19.752 -23.305 11.603 1.00 55.44 81 GLY A CA 1
ATOM 577 C C . GLY A 1 81 ? -19.848 -24.832 11.605 1.00 55.44 81 GLY A C 1
ATOM 578 O O . GLY A 1 81 ? -19.833 -25.416 12.678 1.00 55.44 81 GLY A O 1
ATOM 579 N N . ASP A 1 82 ? -19.947 -25.468 10.434 1.00 57.59 82 ASP A N 1
ATOM 580 C CA . ASP A 1 82 ? -20.065 -26.923 10.280 1.00 57.59 82 ASP A CA 1
ATOM 581 C C . ASP A 1 82 ? -18.887 -27.557 9.515 1.00 57.59 82 ASP A C 1
ATOM 583 O O . ASP A 1 82 ? -18.862 -28.766 9.294 1.00 57.59 82 ASP A O 1
ATOM 587 N N . ALA A 1 83 ? -17.881 -26.769 9.116 1.00 57.34 83 ALA A N 1
ATOM 588 C CA . ALA A 1 83 ? -16.641 -27.304 8.558 1.00 57.34 83 ALA A CA 1
ATOM 589 C C . ALA A 1 83 ? -15.525 -27.199 9.611 1.00 57.34 83 ALA A C 1
ATOM 591 O O . ALA A 1 83 ? -15.195 -26.083 10.024 1.00 57.34 83 ALA A O 1
ATOM 592 N N . PRO A 1 84 ? -14.929 -28.321 10.067 1.00 55.25 84 PRO A N 1
ATOM 593 C CA . PRO A 1 84 ? -13.770 -28.250 10.941 1.00 55.25 84 PRO A CA 1
ATOM 594 C C . PRO A 1 84 ? -12.657 -27.488 10.218 1.00 55.25 84 PRO A C 1
ATOM 596 O O . PRO A 1 84 ? -12.407 -27.708 9.032 1.00 55.25 84 PRO A O 1
ATOM 599 N N . ASN A 1 85 ? -12.014 -26.574 10.943 1.00 53.19 85 ASN A N 1
ATOM 600 C CA . ASN A 1 85 ? -10.849 -25.830 10.477 1.00 53.19 85 ASN A CA 1
ATOM 601 C C . ASN A 1 85 ? -9.863 -26.825 9.830 1.00 53.19 85 ASN A C 1
ATOM 603 O O . ASN A 1 85 ? -9.568 -27.835 10.480 1.00 53.19 85 ASN A O 1
ATOM 607 N N . PRO A 1 86 ? -9.396 -26.625 8.581 1.00 47.81 86 PRO A N 1
ATOM 608 C CA . PRO A 1 86 ? -8.503 -27.577 7.939 1.00 47.81 86 PRO A CA 1
ATOM 609 C C . PRO A 1 86 ? -7.220 -27.670 8.762 1.00 47.81 86 PRO A C 1
ATOM 611 O O . PRO A 1 86 ? -6.413 -26.743 8.813 1.00 47.81 86 PRO A O 1
ATOM 614 N N . VAL A 1 87 ? -7.089 -28.789 9.468 1.00 49.59 87 VAL A N 1
ATOM 615 C CA . VAL A 1 87 ? -5.893 -29.154 10.213 1.00 49.59 87 VAL A CA 1
ATOM 616 C C . VAL A 1 87 ? -4.836 -29.480 9.164 1.00 49.59 87 VAL A C 1
ATOM 618 O O . VAL A 1 87 ? -5.046 -30.370 8.340 1.00 49.59 87 VAL A O 1
ATOM 621 N N . THR A 1 88 ? -3.753 -28.707 9.144 1.00 48.91 88 THR A N 1
ATOM 622 C CA . THR A 1 88 ? -2.516 -29.064 8.434 1.00 48.91 88 THR A CA 1
ATOM 623 C C . THR A 1 88 ? -1.888 -30.308 9.034 1.00 48.91 88 THR A C 1
ATOM 625 O O . THR A 1 88 ? -1.893 -30.386 10.286 1.00 4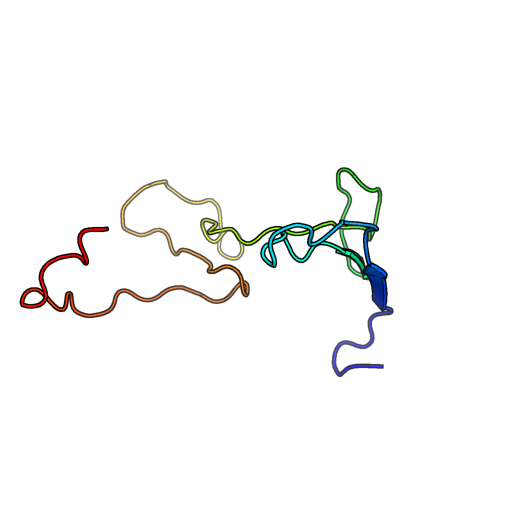8.91 88 THR A O 1
#

Sequence (88 aa):
SGPDGLASITLPLPISAERGFAPALALHYSSGGGNGPFGVGWSCATMSIARRTSHGVPQYNDSDEFLGPDGEVLVQTLSTGDAPNPVT

InterPro domains:
  IPR003284 Salmonella virulence plasmid 65kDa B protein [PF03534] (2-81)

Solvent-accessible surface area (backbone atoms only — not comparable to full-atom values): 5942 Å² total; per-residue (Å²): 123,62,99,82,69,55,55,72,50,79,45,77,57,98,71,78,46,87,83,82,66,60,84,92,51,41,43,37,37,29,75,83,42,60,78,47,99,71,36,72,18,28,40,69,77,70,86,50,75,44,73,50,57,92,90,46,82,69,80,85,55,93,84,55,54,37,22,41,66,87,68,46,77,62,74,92,70,82,76,70,85,84,60,79,77,85,77,128

Organism: Salmonella enteritidis (NCBI:txid149539)

Mean predicted aligned error: 8.0 Å

Foldseek 3Di:
DPPVPKDKDWAWDPDDCPPVDDDGWIKMFIPPAQQDPVGGRIDTDDWDKDWDPPVHDDPPDPPIWIAGSVRDTDDDDDPPPPDPDPDD

Radius of gyration: 17.88 Å; Cα contacts (8 Å, |Δi|>4): 102; chains: 1; bounding box: 37×39×38 Å

Secondary structure (DSSP, 8-state):
--TT---EEEEE-----TTS-----EEEEETT----TT-TTEE------EE--TTS---SSTT--EE-TTSPBP-PPPP-TTS-----

pLDDT: mean 88.64, std 13.24, range [47.81, 97.25]

Nearest PDB structures (foldseek):
  6p0x-assembly2_B  TM=8.310E-01  e=5.006E-09  Salmonella enterica subsp. enterica serovar Typhimurium str. LT2
  4igl-assembly2_C  TM=9.674E-01  e=5.300E-07  Yersinia entomophaga
  5kis-assembly1_A  TM=9.617E-01  e=5.618E-07  Yersinia entomophaga
  4igl-assembly1_A  TM=9.665E-01  e=8.955E-07  Yersinia entomophaga
  6sup-assembly1_A  TM=9.964E-01  e=2.025E-06  Photorhabdus luminescens